Protein AF-A0A958H7J5-F1 (afdb_monomer_lite)

Structure (mmCIF, N/CA/C/O backbone):
data_AF-A0A958H7J5-F1
#
_entry.id   AF-A0A958H7J5-F1
#
loop_
_atom_site.group_PDB
_atom_site.id
_atom_site.type_symbol
_atom_site.label_atom_id
_atom_site.label_alt_id
_atom_site.label_comp_id
_atom_site.label_asym_id
_atom_site.label_entity_id
_atom_site.label_seq_id
_atom_site.pdbx_PDB_ins_code
_atom_site.Cartn_x
_atom_site.Cartn_y
_atom_site.Cartn_z
_atom_site.occupancy
_atom_site.B_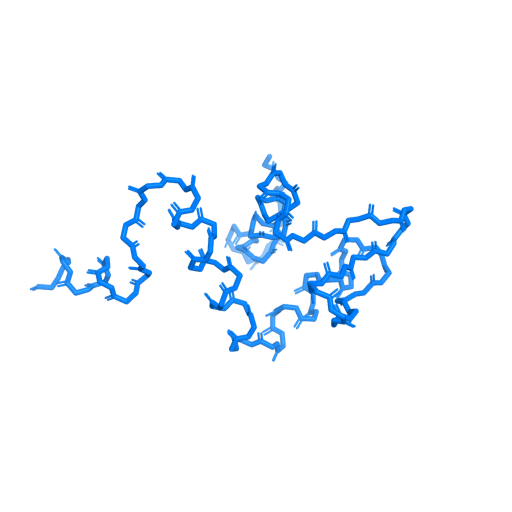iso_or_equiv
_atom_site.auth_seq_id
_atom_site.auth_comp_id
_atom_site.auth_asym_id
_atom_site.auth_atom_id
_atom_site.pdbx_PDB_model_num
ATOM 1 N N . PHE A 1 1 ? 11.421 0.714 9.146 1.00 29.44 1 PHE A N 1
ATOM 2 C CA . PHE A 1 1 ? 10.727 1.884 9.714 1.00 29.44 1 PHE A CA 1
ATOM 3 C C . PHE A 1 1 ? 11.377 3.141 9.167 1.00 29.44 1 PHE A C 1
ATOM 5 O O . PHE A 1 1 ? 12.432 3.526 9.654 1.00 29.44 1 PHE A O 1
ATOM 12 N N . ASP A 1 2 ? 10.780 3.743 8.140 1.00 35.56 2 ASP A N 1
ATOM 13 C CA . ASP A 1 2 ? 11.233 5.030 7.612 1.00 35.56 2 ASP A CA 1
ATOM 14 C C . ASP A 1 2 ? 10.435 6.149 8.283 1.00 35.56 2 ASP A C 1
ATOM 16 O O . ASP A 1 2 ? 9.234 6.314 8.065 1.00 35.56 2 ASP A O 1
ATOM 20 N N . ILE A 1 3 ? 11.114 6.886 9.160 1.00 39.97 3 ILE A N 1
ATOM 21 C CA . ILE A 1 3 ? 10.559 8.010 9.912 1.00 39.97 3 ILE A CA 1
ATOM 22 C C . ILE A 1 3 ? 10.682 9.258 9.032 1.00 39.97 3 ILE A C 1
ATOM 24 O O . ILE A 1 3 ? 11.733 9.894 8.989 1.00 39.97 3 ILE A O 1
ATOM 28 N N . MET A 1 4 ? 9.610 9.614 8.322 1.00 48.09 4 MET A N 1
ATOM 29 C CA . MET A 1 4 ? 9.483 10.937 7.706 1.00 48.09 4 MET A CA 1
ATOM 30 C C . MET A 1 4 ? 8.889 11.914 8.728 1.00 48.09 4 MET A C 1
ATOM 32 O O . MET A 1 4 ? 7.741 11.798 9.150 1.00 48.09 4 MET A O 1
ATOM 36 N N . TYR A 1 5 ? 9.727 12.856 9.157 1.00 38.34 5 TYR A N 1
ATOM 37 C CA . TYR A 1 5 ? 9.431 13.951 10.080 1.00 38.34 5 TYR A CA 1
ATOM 38 C C . TYR A 1 5 ? 8.370 14.905 9.489 1.00 38.34 5 TYR A C 1
ATOM 40 O O . TYR A 1 5 ? 8.724 15.823 8.757 1.00 38.34 5 TYR A O 1
ATOM 48 N N . ASN A 1 6 ? 7.080 14.652 9.754 1.00 41.62 6 ASN A N 1
ATOM 49 C CA . ASN A 1 6 ? 6.013 15.655 9.995 1.00 41.62 6 ASN A CA 1
ATOM 50 C C . ASN A 1 6 ? 4.596 15.054 10.071 1.00 41.62 6 ASN A C 1
ATOM 52 O O . ASN A 1 6 ? 3.674 15.737 10.503 1.00 41.62 6 ASN A O 1
ATOM 56 N N . GLU A 1 7 ? 4.421 13.775 9.748 1.00 43.59 7 GLU A N 1
ATOM 57 C CA . GLU A 1 7 ? 3.180 13.033 9.982 1.00 43.59 7 GLU A CA 1
ATOM 58 C C . GLU A 1 7 ? 3.569 11.711 10.641 1.00 43.59 7 GLU A C 1
ATOM 60 O O . GLU A 1 7 ? 4.193 10.858 10.012 1.00 43.59 7 GLU A O 1
ATOM 65 N N . GLY A 1 8 ? 3.311 11.573 11.944 1.00 46.47 8 GLY A N 1
ATOM 66 C CA . GLY A 1 8 ? 3.689 10.379 12.702 1.00 46.47 8 GLY A CA 1
ATOM 67 C C . GLY A 1 8 ? 3.247 9.096 11.993 1.00 46.47 8 GLY A C 1
ATOM 68 O O . GLY A 1 8 ? 2.076 8.967 11.682 1.00 46.47 8 GLY A O 1
ATOM 69 N N . ILE A 1 9 ? 4.195 8.179 11.756 1.00 57.28 9 ILE A N 1
ATOM 70 C CA . ILE A 1 9 ? 4.032 6.852 11.128 1.00 57.28 9 ILE A CA 1
ATOM 71 C C . ILE A 1 9 ? 3.233 6.904 9.810 1.00 57.28 9 ILE A C 1
ATOM 73 O O . ILE A 1 9 ? 2.008 7.001 9.795 1.00 57.28 9 ILE A O 1
ATOM 77 N N . SER A 1 10 ? 3.922 6.773 8.670 1.00 71.56 10 SER A N 1
ATOM 78 C CA . SER A 1 10 ? 3.281 6.738 7.348 1.00 71.56 10 SER A CA 1
ATOM 79 C C . SER A 1 10 ? 2.489 5.442 7.158 1.00 71.56 10 SER A C 1
ATOM 81 O O . SER A 1 10 ? 2.940 4.496 6.516 1.00 71.56 10 SER A O 1
ATOM 83 N N . ARG A 1 11 ? 1.270 5.423 7.695 1.00 83.69 11 ARG A N 1
ATOM 84 C CA . ARG A 1 11 ? 0.359 4.277 7.664 1.00 83.69 11 ARG A CA 1
ATOM 85 C C . ARG A 1 11 ? 0.110 3.754 6.245 1.00 83.69 11 ARG A C 1
ATOM 87 O O . ARG A 1 11 ? -0.003 2.554 6.051 1.00 83.69 11 ARG A O 1
ATOM 94 N N . SER A 1 12 ? 0.056 4.636 5.247 1.00 88.75 12 SER A N 1
ATOM 95 C CA . SER A 1 12 ? -0.043 4.262 3.827 1.00 88.75 12 SER A CA 1
ATOM 96 C C . SER A 1 12 ? 1.204 3.586 3.283 1.00 88.75 12 SER A C 1
ATOM 98 O O . SER A 1 12 ? 1.084 2.700 2.442 1.00 88.75 12 SER A O 1
ATOM 100 N N . GLY A 1 13 ? 2.386 3.964 3.770 1.00 92.44 13 GLY A N 1
ATOM 101 C CA . GLY A 1 13 ? 3.622 3.253 3.473 1.00 92.44 13 GLY A CA 1
ATOM 102 C C . GLY A 1 13 ? 3.601 1.840 4.038 1.00 92.44 13 GLY A C 1
ATOM 103 O O . GLY A 1 13 ? 3.834 0.896 3.292 1.00 92.44 13 GLY A O 1
ATOM 104 N N . ASP A 1 14 ? 3.252 1.706 5.317 1.00 91.62 14 ASP A N 1
ATOM 105 C CA . ASP A 1 14 ? 3.223 0.404 5.990 1.00 91.62 14 ASP A CA 1
ATOM 106 C C . ASP A 1 14 ? 2.172 -0.527 5.370 1.00 91.62 14 ASP A C 1
ATOM 108 O O . ASP A 1 14 ? 2.466 -1.683 5.084 1.00 91.62 14 ASP A O 1
ATOM 112 N N . VAL A 1 15 ? 0.968 -0.018 5.080 1.00 94.00 15 VAL A N 1
ATOM 113 C CA . VAL A 1 15 ? -0.080 -0.790 4.391 1.00 94.00 15 VAL A CA 1
ATOM 114 C C . VAL A 1 15 ? 0.378 -1.227 3.004 1.00 94.00 15 VAL A C 1
ATOM 116 O O . VAL A 1 15 ? 0.159 -2.375 2.638 1.00 94.00 15 VAL A O 1
ATOM 119 N N . LEU A 1 16 ? 1.024 -0.352 2.229 1.00 96.06 16 LEU A N 1
ATOM 120 C CA . LEU A 1 16 ? 1.508 -0.714 0.898 1.00 96.06 16 LEU A CA 1
ATOM 121 C C . LEU A 1 16 ? 2.602 -1.789 0.960 1.00 96.06 16 LEU A C 1
ATOM 123 O O . LEU A 1 16 ? 2.594 -2.704 0.140 1.00 96.06 16 LEU A O 1
ATOM 127 N N . ASP A 1 17 ? 3.528 -1.679 1.912 1.00 95.19 17 ASP A N 1
ATOM 128 C CA . ASP A 1 17 ? 4.626 -2.635 2.063 1.00 95.19 17 ASP A CA 1
ATOM 129 C C . ASP A 1 17 ? 4.102 -4.003 2.525 1.00 95.19 17 ASP A C 1
ATOM 131 O O . ASP A 1 17 ? 4.407 -5.015 1.893 1.00 95.19 17 ASP A O 1
ATOM 135 N N . LEU A 1 18 ? 3.230 -4.026 3.540 1.00 95.12 18 LEU A N 1
ATOM 136 C CA . LEU A 1 18 ? 2.566 -5.247 4.009 1.00 95.12 18 LEU A CA 1
ATOM 137 C C . LEU A 1 18 ? 1.683 -5.869 2.920 1.00 95.12 18 LEU A C 1
ATOM 139 O O . LEU A 1 18 ? 1.677 -7.083 2.746 1.00 95.12 18 LEU A O 1
ATOM 143 N N . ALA A 1 19 ? 0.965 -5.060 2.138 1.00 97.00 19 ALA A N 1
ATOM 144 C CA . ALA A 1 19 ? 0.157 -5.574 1.035 1.00 97.00 19 ALA A CA 1
ATOM 145 C C . ALA A 1 19 ? 1.007 -6.282 -0.027 1.00 97.00 19 ALA A C 1
ATOM 147 O O . ALA A 1 19 ? 0.545 -7.248 -0.629 1.00 97.00 19 ALA A O 1
ATOM 148 N N . VAL A 1 20 ? 2.230 -5.808 -0.280 1.00 97.38 20 VAL A N 1
ATOM 149 C CA . VAL A 1 20 ? 3.163 -6.485 -1.192 1.00 97.38 20 VAL A CA 1
ATOM 150 C C . VAL A 1 20 ? 3.709 -7.763 -0.563 1.00 97.38 20 VAL A C 1
ATOM 15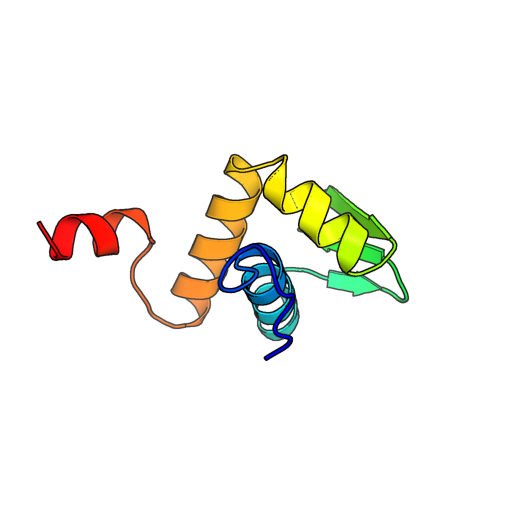2 O O . VAL A 1 20 ? 3.798 -8.774 -1.252 1.00 97.38 20 VAL A O 1
ATOM 155 N N . GLU A 1 21 ? 4.049 -7.733 0.727 1.00 96.69 21 GLU A N 1
ATOM 156 C CA . GLU A 1 21 ? 4.536 -8.905 1.468 1.00 96.69 21 GLU A CA 1
ATOM 157 C C . GLU A 1 21 ? 3.507 -10.046 1.497 1.00 96.69 21 GLU A C 1
ATOM 159 O O . GLU A 1 21 ? 3.865 -11.203 1.296 1.00 96.69 21 GLU A O 1
ATOM 164 N N . HIS A 1 22 ? 2.226 -9.713 1.661 1.00 96.12 22 HIS A N 1
ATOM 165 C CA . HIS A 1 22 ? 1.111 -10.662 1.628 1.00 96.12 22 HIS A CA 1
ATOM 166 C C . HIS A 1 22 ? 0.588 -10.967 0.211 1.00 96.12 22 HIS A C 1
ATOM 168 O O . HIS A 1 22 ? -0.466 -11.581 0.075 1.00 96.12 22 HIS A O 1
ATOM 174 N N . GLU A 1 23 ? 1.280 -10.518 -0.843 1.00 96.94 23 GLU A N 1
ATOM 175 C CA . GLU A 1 23 ? 0.899 -10.716 -2.255 1.00 96.94 23 GLU A CA 1
ATOM 176 C C . GLU A 1 23 ? -0.481 -10.138 -2.655 1.00 96.94 23 GLU A C 1
ATOM 178 O O . GLU A 1 23 ? -0.999 -10.419 -3.736 1.00 96.94 23 GLU A O 1
ATOM 183 N N . ILE A 1 24 ? -1.061 -9.264 -1.828 1.00 97.56 24 ILE A N 1
ATOM 184 C CA . ILE A 1 24 ? -2.325 -8.551 -2.084 1.00 97.56 24 ILE A CA 1
ATOM 185 C C . ILE A 1 24 ? -2.117 -7.465 -3.151 1.00 97.56 24 ILE A C 1
ATOM 187 O O . ILE A 1 24 ? -2.952 -7.259 -4.035 1.00 97.56 24 ILE A O 1
ATOM 191 N N . VAL A 1 25 ? -0.984 -6.761 -3.085 1.00 98.06 25 VAL A N 1
ATOM 192 C CA . VAL A 1 25 ? -0.553 -5.785 -4.092 1.00 98.06 25 VAL A CA 1
ATOM 193 C C . VAL A 1 25 ? 0.585 -6.378 -4.905 1.00 98.06 25 VAL A C 1
ATOM 195 O O . VAL A 1 25 ? 1.634 -6.753 -4.387 1.00 98.06 25 VAL A O 1
ATOM 198 N N . THR A 1 26 ? 0.416 -6.397 -6.222 1.00 98.12 26 THR A N 1
ATOM 199 C CA . THR A 1 26 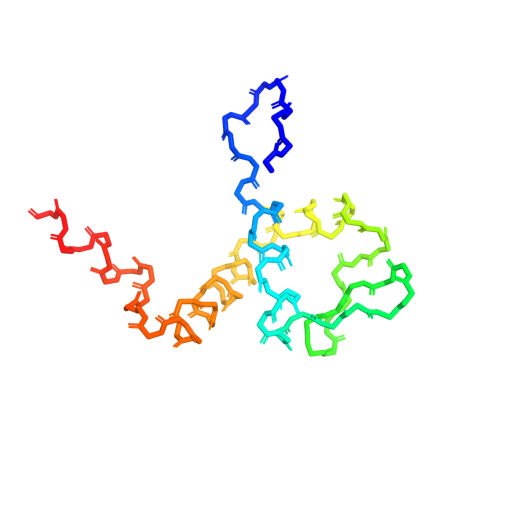? 1.459 -6.849 -7.138 1.00 98.12 26 THR A CA 1
ATOM 200 C C . THR A 1 26 ? 2.408 -5.703 -7.471 1.00 98.12 26 THR A C 1
ATOM 202 O O . THR A 1 26 ? 1.987 -4.642 -7.943 1.00 98.12 26 THR A O 1
ATOM 205 N N . LYS A 1 27 ? 3.714 -5.950 -7.326 1.00 97.44 27 LYS A N 1
ATOM 206 C CA . LYS A 1 27 ? 4.777 -5.059 -7.804 1.00 97.44 27 LYS A CA 1
ATOM 207 C C . LYS A 1 27 ? 5.461 -5.643 -9.044 1.00 97.44 27 LYS A C 1
ATOM 209 O O . LYS A 1 27 ? 6.159 -6.649 -8.959 1.00 97.44 27 LYS A O 1
ATOM 214 N N . ARG A 1 28 ? 5.314 -4.989 -10.202 1.00 96.69 28 ARG A N 1
ATOM 215 C CA . ARG A 1 28 ? 6.015 -5.343 -11.455 1.00 96.69 28 ARG A CA 1
ATOM 216 C C . ARG A 1 28 ? 6.979 -4.230 -11.846 1.00 96.69 28 ARG A C 1
ATOM 218 O O . ARG A 1 28 ? 6.574 -3.179 -12.345 1.00 96.69 28 ARG A O 1
ATOM 225 N N . GLY A 1 29 ? 8.268 -4.455 -11.598 1.00 95.62 29 GLY A N 1
ATOM 226 C CA . GLY A 1 29 ? 9.291 -3.423 -11.753 1.00 95.62 29 GLY A CA 1
ATOM 227 C C . GLY A 1 29 ? 9.012 -2.243 -10.820 1.00 95.62 29 GLY A C 1
ATOM 228 O O . GLY A 1 29 ? 9.017 -2.397 -9.599 1.00 95.62 29 GLY A O 1
ATOM 229 N N . ALA A 1 30 ? 8.749 -1.071 -11.398 1.00 95.62 30 ALA A N 1
ATOM 230 C CA . ALA A 1 30 ? 8.382 0.127 -10.646 1.00 95.62 30 ALA A CA 1
ATOM 231 C C . ALA A 1 30 ? 6.867 0.278 -10.419 1.00 95.62 30 ALA A C 1
ATOM 233 O O . ALA A 1 30 ? 6.466 1.193 -9.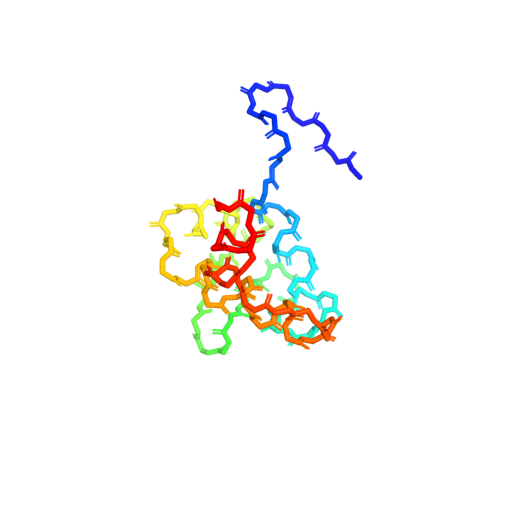709 1.00 95.62 30 ALA A O 1
ATOM 234 N N . PHE A 1 31 ? 6.013 -0.554 -11.017 1.00 97.06 31 PHE A N 1
ATOM 235 C CA . PHE A 1 31 ? 4.559 -0.374 -10.955 1.00 97.06 31 PHE A CA 1
ATOM 236 C C . PHE A 1 31 ? 3.920 -1.204 -9.844 1.00 97.06 31 PHE A C 1
ATOM 238 O O . PHE A 1 31 ? 4.243 -2.382 -9.699 1.00 97.06 31 PHE A O 1
ATOM 245 N N . TYR A 1 32 ? 2.982 -0.595 -9.120 1.00 98.38 32 TYR A N 1
ATOM 246 C CA . TYR A 1 32 ? 2.164 -1.222 -8.081 1.00 98.38 32 TYR A CA 1
ATOM 247 C C . TYR A 1 32 ? 0.716 -1.319 -8.565 1.00 98.38 32 TYR A C 1
ATOM 249 O O . TYR A 1 32 ? 0.184 -0.349 -9.115 1.00 98.38 32 TYR A O 1
ATOM 257 N N . SER A 1 33 ? 0.088 -2.481 -8.393 1.00 98.19 33 SER A N 1
ATOM 258 C CA . SER A 1 33 ? -1.309 -2.724 -8.780 1.00 98.19 33 SER A CA 1
ATOM 259 C C . SER A 1 33 ? -2.029 -3.579 -7.740 1.00 98.19 33 SER A C 1
ATOM 261 O O . SER A 1 33 ? -1.433 -4.496 -7.180 1.00 98.19 33 SER A O 1
ATOM 263 N N . PHE A 1 34 ? -3.303 -3.288 -7.509 1.00 97.56 34 PHE A N 1
ATOM 264 C CA . PHE A 1 34 ? -4.220 -4.103 -6.717 1.00 97.56 34 PHE A CA 1
ATOM 265 C C . PHE A 1 34 ? -5.283 -4.675 -7.661 1.00 97.56 34 PHE A C 1
ATOM 267 O O . PHE A 1 34 ? -6.097 -3.922 -8.200 1.00 97.56 34 PHE A O 1
ATOM 274 N N . GLY A 1 35 ? -5.233 -5.985 -7.924 1.00 95.44 35 GLY A N 1
ATOM 275 C CA . GLY A 1 35 ? -5.979 -6.583 -9.036 1.00 95.44 35 GLY A CA 1
ATOM 276 C C . GLY A 1 35 ? -5.651 -5.876 -10.358 1.00 95.44 35 GLY A C 1
ATOM 277 O O . GLY A 1 35 ? -4.479 -5.722 -10.707 1.00 95.44 35 GLY A O 1
ATOM 278 N N . ASP A 1 36 ? -6.680 -5.382 -11.046 1.00 95.81 36 ASP A N 1
ATOM 279 C CA . ASP A 1 36 ? -6.547 -4.604 -12.288 1.00 95.81 36 ASP A CA 1
ATOM 280 C C . ASP A 1 36 ? -6.343 -3.093 -12.054 1.00 95.81 36 ASP A C 1
ATOM 282 O O . ASP A 1 36 ? -6.064 -2.336 -12.988 1.00 95.81 36 ASP A O 1
ATOM 286 N N . THR A 1 37 ? -6.453 -2.628 -10.806 1.00 96.75 37 THR A N 1
ATOM 287 C CA . THR A 1 37 ? -6.313 -1.211 -10.456 1.00 96.75 37 THR A CA 1
ATOM 288 C C . THR A 1 37 ? -4.843 -0.848 -10.296 1.00 96.75 37 THR A C 1
ATOM 290 O O . THR A 1 37 ? -4.152 -1.326 -9.394 1.00 96.75 37 THR A O 1
ATOM 293 N N . ARG A 1 38 ? -4.351 0.059 -11.142 1.00 97.19 38 ARG A N 1
ATOM 294 C CA . ARG A 1 38 ? -2.983 0.577 -11.047 1.00 97.19 38 ARG A CA 1
ATOM 295 C C . ARG A 1 38 ? -2.889 1.651 -9.963 1.00 97.19 38 ARG A C 1
ATOM 297 O O . ARG A 1 38 ? -3.443 2.732 -10.123 1.00 97.19 38 ARG A O 1
ATOM 304 N N . LEU A 1 39 ? -2.125 1.366 -8.910 1.00 97.25 39 LEU A N 1
ATOM 305 C CA . LEU A 1 39 ? -1.937 2.268 -7.768 1.00 97.25 39 LEU A CA 1
ATOM 306 C C . LEU A 1 39 ? -0.910 3.364 -8.062 1.00 97.25 39 LEU A C 1
ATOM 308 O O . LEU A 1 39 ? -1.027 4.480 -7.579 1.00 97.25 39 LEU A O 1
ATOM 312 N N . GLY A 1 40 ? 0.120 3.062 -8.856 1.00 96.94 40 GLY A N 1
ATOM 313 C CA . GLY A 1 40 ? 1.121 4.064 -9.210 1.00 96.94 40 GLY A CA 1
ATOM 314 C C . GLY A 1 40 ? 2.434 3.491 -9.724 1.00 96.94 40 GLY A C 1
ATOM 315 O O . GLY A 1 40 ? 2.669 2.281 -9.714 1.00 96.94 40 GLY A O 1
ATOM 316 N N . GLN A 1 41 ? 3.296 4.389 -10.202 1.00 97.88 41 GLN A N 1
ATOM 317 C CA . GLN A 1 41 ? 4.694 4.095 -10.510 1.00 97.88 41 GLN A CA 1
ATOM 318 C C . GLN A 1 41 ? 5.578 4.616 -9.379 1.00 97.88 41 GLN A C 1
ATOM 320 O O . GLN A 1 41 ? 5.648 5.821 -9.154 1.00 97.88 41 GLN A O 1
ATOM 325 N N . GLY A 1 42 ? 6.281 3.717 -8.706 1.00 96.62 42 GLY A N 1
ATOM 326 C CA . GLY A 1 42 ? 7.064 4.006 -7.516 1.00 96.62 42 GLY A CA 1
ATOM 327 C C . GLY A 1 42 ? 6.216 3.967 -6.248 1.00 96.62 42 GLY A C 1
ATOM 328 O O . GLY A 1 42 ? 5.004 4.185 -6.272 1.00 96.62 42 GLY A O 1
ATOM 329 N N . ARG A 1 43 ? 6.887 3.689 -5.127 1.00 95.31 43 ARG A N 1
ATOM 330 C CA . ARG A 1 43 ? 6.255 3.555 -3.811 1.00 95.31 43 ARG A CA 1
ATOM 331 C C . ARG A 1 43 ? 5.534 4.837 -3.389 1.00 95.31 43 ARG A C 1
ATOM 333 O O . ARG A 1 43 ? 4.420 4.760 -2.896 1.00 95.31 43 ARG A O 1
ATOM 340 N N . GLU A 1 44 ? 6.138 6.003 -3.623 1.00 95.19 44 GLU A N 1
ATOM 341 C CA . GLU A 1 44 ? 5.563 7.276 -3.172 1.00 95.19 44 GLU A CA 1
ATOM 342 C C . GLU A 1 44 ? 4.247 7.611 -3.883 1.00 95.19 44 GLU A C 1
ATOM 344 O O . GLU A 1 44 ? 3.262 7.926 -3.228 1.00 95.19 44 GLU A O 1
ATOM 349 N N . ASN A 1 45 ? 4.179 7.425 -5.203 1.00 96.25 45 ASN A N 1
ATOM 350 C CA . ASN A 1 45 ? 2.937 7.648 -5.947 1.00 96.25 45 ASN A CA 1
ATOM 351 C C . ASN A 1 45 ? 1.837 6.657 -5.544 1.00 96.25 45 ASN A C 1
ATOM 353 O O . ASN A 1 45 ? 0.680 7.044 -5.433 1.00 96.25 45 ASN A O 1
ATOM 357 N N . ALA A 1 46 ? 2.190 5.392 -5.289 1.00 97.06 46 ALA A N 1
ATOM 358 C CA . ALA A 1 46 ? 1.231 4.402 -4.805 1.00 97.06 46 ALA A CA 1
ATOM 359 C C . ALA A 1 46 ? 0.716 4.736 -3.392 1.00 97.06 46 ALA A C 1
ATOM 361 O O . ALA A 1 46 ? -0.470 4.568 -3.119 1.00 97.06 46 ALA A O 1
ATOM 362 N N . LYS A 1 47 ? 1.570 5.268 -2.506 1.00 94.56 47 LYS A N 1
ATOM 363 C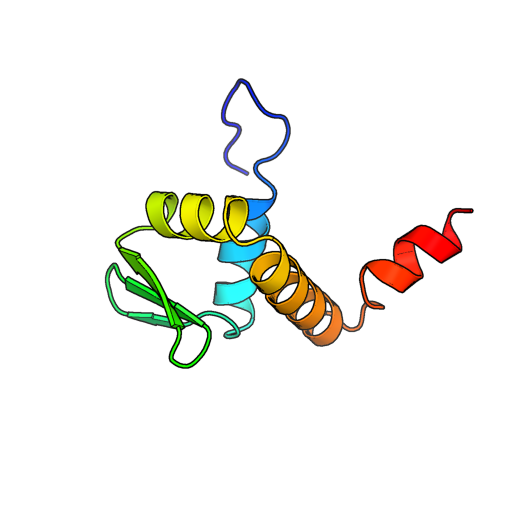 CA . LYS A 1 47 ? 1.148 5.764 -1.187 1.00 94.56 47 LYS A CA 1
ATOM 364 C C . LYS A 1 47 ? 0.175 6.933 -1.296 1.00 94.56 47 LYS A C 1
ATOM 366 O O . LYS A 1 47 ? -0.849 6.902 -0.620 1.00 94.56 47 LYS A O 1
ATOM 371 N N . ILE A 1 48 ? 0.492 7.928 -2.128 1.00 95.19 48 ILE A N 1
ATOM 372 C CA . ILE A 1 48 ? -0.373 9.095 -2.362 1.00 95.19 48 ILE A CA 1
ATOM 373 C C . ILE A 1 48 ? -1.730 8.628 -2.891 1.00 95.19 48 ILE A C 1
ATOM 375 O O . ILE A 1 48 ? -2.760 8.992 -2.335 1.00 95.19 48 ILE A O 1
ATOM 379 N N . PHE A 1 49 ? -1.735 7.721 -3.874 1.00 96.19 49 PHE A N 1
ATOM 380 C CA . PHE A 1 49 ? -2.970 7.139 -4.394 1.00 96.19 49 PHE A CA 1
ATOM 381 C C . PHE A 1 49 ? -3.813 6.500 -3.284 1.00 96.19 49 PHE A C 1
ATOM 383 O O . PHE A 1 49 ? -5.010 6.754 -3.197 1.00 96.19 49 PHE A O 1
ATOM 390 N N . LEU A 1 50 ? -3.208 5.700 -2.404 1.00 94.50 50 LEU A N 1
ATOM 391 C CA . LEU A 1 50 ? -3.931 5.083 -1.289 1.00 94.50 50 LEU A CA 1
ATOM 392 C C . LEU A 1 50 ? -4.408 6.108 -0.245 1.00 94.50 50 LEU A C 1
ATOM 394 O O . LEU A 1 50 ? -5.470 5.922 0.341 1.00 94.50 50 LEU A O 1
ATOM 398 N N . GLN A 1 51 ? -3.667 7.196 -0.018 1.00 92.00 51 GLN A N 1
ATOM 399 C CA . GLN A 1 51 ? -4.109 8.289 0.857 1.00 92.00 51 GLN A CA 1
ATOM 400 C C . GLN A 1 51 ? -5.325 9.025 0.283 1.00 92.00 51 GLN A C 1
ATOM 402 O O . GLN A 1 51 ? -6.234 9.375 1.034 1.00 92.00 51 GLN A O 1
ATOM 407 N N . GLU A 1 52 ? -5.369 9.225 -1.031 1.00 94.75 52 GLU A N 1
ATOM 408 C CA . GLU A 1 52 ? -6.490 9.879 -1.713 1.00 94.75 52 GLU A CA 1
ATOM 409 C C . GLU A 1 52 ? -7.700 8.943 -1.879 1.00 94.75 52 GLU A C 1
ATOM 411 O O . GLU A 1 52 ? -8.841 9.398 -1.884 1.00 94.75 52 GLU A O 1
ATOM 416 N N . ASN A 1 53 ? -7.471 7.627 -1.949 1.00 95.06 53 ASN A N 1
ATOM 417 C CA . ASN A 1 53 ? -8.499 6.605 -2.159 1.00 95.06 53 ASN A CA 1
ATOM 418 C C . ASN A 1 53 ? -8.732 5.779 -0.884 1.00 95.06 53 ASN A C 1
ATOM 420 O O . ASN A 1 53 ? -8.381 4.598 -0.809 1.00 95.06 53 ASN A O 1
ATOM 424 N N . GLN A 1 54 ? -9.355 6.406 0.119 1.00 91.75 54 GLN A N 1
ATOM 425 C CA . GLN A 1 54 ? -9.588 5.808 1.442 1.00 91.75 54 GLN A CA 1
ATOM 426 C C . GLN A 1 54 ? -10.389 4.496 1.401 1.00 91.75 54 GLN A C 1
ATOM 428 O O . GLN A 1 54 ? -10.099 3.585 2.174 1.00 91.75 54 GLN A O 1
ATOM 433 N N . ASP A 1 55 ? -11.347 4.357 0.482 1.00 94.19 55 ASP A N 1
ATOM 434 C CA . ASP A 1 55 ? -12.125 3.119 0.344 1.00 94.19 55 ASP A CA 1
ATOM 435 C C . ASP A 1 55 ? -11.225 1.941 -0.047 1.00 94.19 55 ASP A C 1
ATOM 437 O O . ASP A 1 55 ? -11.270 0.874 0.568 1.00 94.19 55 ASP A O 1
ATOM 441 N N . LEU A 1 56 ? -10.336 2.153 -1.023 1.00 95.06 56 LEU A N 1
ATOM 442 C CA . LEU A 1 56 ? -9.400 1.123 -1.466 1.00 95.06 56 LEU A CA 1
ATOM 443 C C . LEU A 1 56 ? -8.341 0.829 -0.402 1.00 95.06 56 LEU A C 1
ATOM 445 O O . LEU A 1 56 ? -7.981 -0.328 -0.193 1.00 95.06 56 LEU A O 1
ATOM 449 N N . PHE A 1 57 ? -7.882 1.864 0.302 1.00 94.50 57 PHE A N 1
ATOM 450 C CA . PHE A 1 57 ? -6.9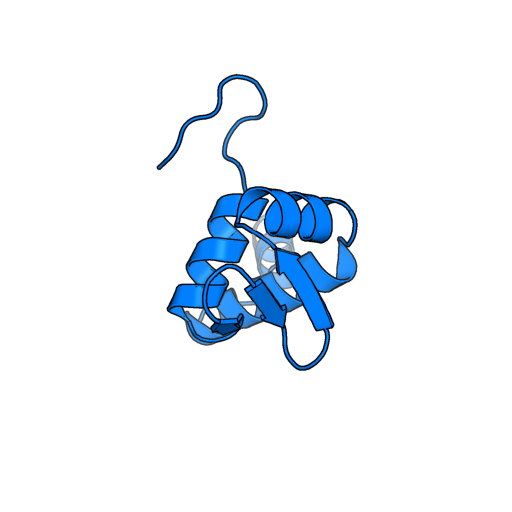95 1.713 1.449 1.00 94.50 57 PHE A CA 1
ATOM 451 C C . PHE A 1 57 ? -7.599 0.771 2.499 1.00 94.50 57 PHE A C 1
ATOM 453 O O . PHE A 1 57 ? -6.923 -0.153 2.946 1.00 94.50 57 PHE A O 1
ATOM 460 N N . ILE A 1 58 ? -8.871 0.969 2.869 1.00 93.44 58 ILE A N 1
ATOM 461 C CA . ILE A 1 58 ? -9.558 0.138 3.871 1.00 93.44 58 ILE A CA 1
ATOM 462 C C . ILE A 1 58 ? -9.713 -1.302 3.372 1.00 93.44 58 ILE A C 1
ATOM 464 O O . ILE A 1 58 ? -9.515 -2.243 4.140 1.00 93.44 58 ILE A O 1
ATOM 468 N N . VAL A 1 59 ? -10.036 -1.489 2.091 1.00 95.81 59 VAL A N 1
ATOM 469 C CA . VAL A 1 59 ? -10.150 -2.824 1.482 1.00 95.81 59 VAL A CA 1
ATOM 470 C C . VAL A 1 59 ? -8.816 -3.573 1.516 1.00 95.81 59 VAL A C 1
ATOM 472 O O . VAL A 1 59 ? -8.783 -4.754 1.864 1.00 95.81 59 VAL A O 1
ATOM 475 N N . ILE A 1 60 ? -7.710 -2.906 1.183 1.00 96.00 60 ILE A N 1
ATOM 476 C CA . ILE A 1 60 ? -6.370 -3.506 1.235 1.00 96.00 60 ILE A CA 1
ATOM 477 C C . ILE A 1 60 ? -5.974 -3.798 2.687 1.00 96.00 60 ILE A C 1
ATOM 479 O O . ILE A 1 60 ? -5.524 -4.899 2.989 1.00 96.00 60 ILE A O 1
ATOM 483 N N . GLU A 1 61 ? -6.198 -2.854 3.602 1.00 94.25 61 GLU A N 1
ATOM 484 C CA . GLU A 1 61 ? -5.901 -3.028 5.027 1.00 94.25 61 GLU A CA 1
ATOM 485 C C . GLU A 1 61 ? -6.658 -4.217 5.638 1.00 94.25 61 GLU A C 1
ATOM 487 O O . GLU A 1 61 ? -6.067 -5.015 6.363 1.00 94.25 61 GLU A O 1
ATOM 492 N N . ASN A 1 62 ? -7.944 -4.383 5.322 1.00 93.88 62 ASN A N 1
ATOM 493 C CA . ASN A 1 62 ? -8.724 -5.518 5.818 1.00 93.88 62 ASN A CA 1
ATOM 494 C C . ASN A 1 62 ? -8.211 -6.859 5.277 1.00 93.88 62 ASN A C 1
ATOM 496 O O . ASN A 1 62 ? -8.146 -7.815 6.043 1.00 93.88 62 ASN A O 1
ATOM 500 N N . GLN A 1 63 ? -7.792 -6.925 4.010 1.00 95.25 63 GLN A N 1
ATOM 501 C CA . GLN A 1 63 ? -7.194 -8.145 3.456 1.00 95.25 63 GLN A CA 1
ATOM 502 C C . GLN A 1 63 ? -5.856 -8.488 4.124 1.00 95.25 63 GLN A C 1
ATOM 504 O O . GLN A 1 63 ? -5.580 -9.659 4.363 1.00 95.25 63 GLN A O 1
ATOM 509 N N . ILE A 1 64 ? -5.042 -7.488 4.485 1.00 94.88 64 ILE A N 1
ATOM 510 C CA . ILE A 1 64 ? -3.800 -7.707 5.252 1.00 94.88 64 ILE A CA 1
ATOM 511 C C . ILE A 1 64 ? -4.116 -8.289 6.634 1.00 94.88 64 ILE A C 1
ATOM 513 O O . ILE A 1 64 ? -3.446 -9.218 7.090 1.00 94.88 64 ILE A O 1
ATOM 517 N N . LEU A 1 65 ? -5.135 -7.747 7.311 1.00 91.06 65 LEU A N 1
ATOM 518 C CA . LEU A 1 65 ? -5.566 -8.243 8.618 1.00 91.06 65 LEU A CA 1
ATOM 519 C C . LEU A 1 65 ? -6.070 -9.685 8.518 1.00 91.06 65 LEU A C 1
ATOM 521 O O . LEU A 1 65 ? -5.649 -10.521 9.314 1.00 91.06 65 LEU A O 1
ATOM 525 N N . GLU A 1 66 ? -6.889 -9.988 7.513 1.00 92.94 66 GLU A N 1
ATOM 526 C CA . GLU A 1 66 ? -7.387 -11.340 7.253 1.00 92.94 66 GLU A CA 1
ATOM 527 C C . GLU A 1 66 ? -6.239 -12.320 6.972 1.00 92.94 66 GLU A C 1
ATOM 529 O O . GLU A 1 66 ? -6.164 -13.369 7.609 1.00 92.94 66 GLU A O 1
ATOM 534 N N . ALA A 1 67 ? -5.277 -11.939 6.124 1.00 91.31 67 ALA A N 1
ATOM 535 C CA . ALA A 1 67 ? -4.068 -12.726 5.861 1.00 91.31 67 ALA A CA 1
ATOM 536 C C . ALA A 1 67 ? -3.196 -12.937 7.117 1.00 91.31 67 ALA A C 1
ATOM 538 O O . ALA A 1 67 ? -2.418 -13.888 7.187 1.00 91.31 67 ALA A O 1
ATOM 539 N N . SER A 1 68 ? -3.340 -12.065 8.117 1.00 89.62 68 SER A N 1
ATOM 540 C CA . SER A 1 68 ? -2.666 -12.144 9.419 1.00 89.62 68 SER A CA 1
ATOM 541 C C . SER A 1 68 ? -3.504 -12.836 10.507 1.00 89.62 68 SER A C 1
ATOM 543 O O . SER A 1 68 ? -3.109 -12.819 11.675 1.00 89.62 68 SER A O 1
ATOM 545 N N . ASN A 1 69 ? -4.657 -13.428 10.166 1.00 91.00 69 ASN A N 1
ATOM 546 C CA . ASN A 1 69 ? -5.637 -13.989 11.109 1.00 91.00 69 ASN A CA 1
ATOM 547 C C . ASN A 1 69 ? -6.103 -12.988 12.189 1.00 91.00 69 ASN A C 1
ATOM 549 O O . ASN A 1 69 ? -6.355 -13.360 13.339 1.00 91.00 69 ASN A O 1
ATOM 553 N N . LEU A 1 70 ? -6.211 -11.708 11.832 1.00 85.38 70 LEU A N 1
ATOM 554 C CA . LEU A 1 70 ? -6.706 -10.638 12.694 1.00 85.38 70 LEU A CA 1
ATOM 555 C C . LEU A 1 70 ? -8.100 -10.179 12.244 1.00 85.38 70 LEU A C 1
ATOM 557 O O . LEU A 1 70 ? -8.389 -10.170 11.047 1.00 85.38 70 LEU A O 1
ATOM 561 N N . PRO A 1 71 ? -8.966 -9.747 13.180 1.00 81.94 71 PRO A N 1
ATOM 562 C CA . PRO A 1 71 ? -10.284 -9.243 12.823 1.00 81.94 71 PRO A CA 1
ATOM 563 C C . PRO A 1 71 ? -10.186 -7.937 12.012 1.00 81.94 71 PRO A C 1
ATOM 565 O O . PRO A 1 71 ? -9.241 -7.157 12.219 1.00 81.94 71 PRO A O 1
ATOM 568 N N . PRO A 1 72 ? -11.172 -7.656 11.135 1.00 79.50 72 PRO A N 1
ATOM 569 C CA . PRO A 1 72 ? -11.215 -6.440 10.331 1.00 79.50 72 PRO A CA 1
ATOM 570 C C . PRO A 1 72 ? -11.147 -5.175 11.185 1.00 79.50 72 PRO A C 1
ATOM 572 O O . PRO A 1 72 ? -11.554 -5.149 12.353 1.00 79.50 72 PRO A O 1
ATOM 575 N N . ARG A 1 73 ? -10.688 -4.070 10.590 1.00 76.38 73 ARG A N 1
ATOM 576 C CA . ARG A 1 73 ? -10.465 -2.820 11.333 1.00 76.38 73 ARG A CA 1
ATOM 577 C C . ARG A 1 73 ? -11.708 -2.329 12.081 1.00 76.38 73 ARG A C 1
ATOM 579 O O . ARG A 1 73 ? -11.577 -1.853 13.206 1.00 76.38 73 ARG A O 1
ATOM 586 N N . ALA A 1 74 ? -12.889 -2.441 11.475 1.00 74.69 74 ALA A N 1
ATOM 587 C CA . ALA A 1 74 ? -14.143 -1.988 12.079 1.00 74.69 74 ALA A CA 1
ATOM 588 C C . ALA A 1 74 ? -14.433 -2.684 13.424 1.00 74.69 74 ALA A C 1
ATOM 590 O O . ALA A 1 74 ? -14.843 -2.032 14.382 1.00 74.69 74 ALA A O 1
ATOM 591 N N . GLU A 1 75 ? -14.138 -3.981 13.525 1.00 72.62 75 GLU A N 1
ATOM 592 C CA . GLU A 1 75 ? -14.374 -4.774 14.736 1.00 72.62 75 GLU A CA 1
ATOM 593 C C . GLU A 1 75 ? -13.348 -4.469 15.835 1.00 72.62 75 GLU A C 1
ATOM 595 O O . GLU A 1 75 ? -13.681 -4.441 17.019 1.00 72.62 75 GLU A O 1
ATOM 600 N N . ARG A 1 76 ? -12.104 -4.148 15.458 1.00 66.50 76 ARG A N 1
ATOM 601 C CA . ARG A 1 76 ? -11.046 -3.775 16.415 1.00 66.50 76 ARG A CA 1
ATOM 602 C C . ARG A 1 76 ? -11.315 -2.446 17.116 1.00 66.50 76 ARG A C 1
ATOM 604 O O . ARG A 1 76 ? -10.975 -2.299 18.288 1.00 66.50 76 ARG A O 1
ATOM 611 N N . VAL A 1 77 ? -11.920 -1.485 16.412 1.00 66.25 77 VAL A N 1
ATOM 612 C CA . VAL A 1 77 ? -12.318 -0.200 17.011 1.00 66.25 77 VAL A CA 1
ATOM 613 C C . VAL A 1 77 ? -13.486 -0.402 17.978 1.00 66.25 77 VAL A C 1
ATOM 615 O O . VAL A 1 77 ? -13.465 0.157 19.070 1.00 66.25 77 VAL A O 1
ATOM 618 N N . ALA A 1 78 ? -14.456 -1.251 17.623 1.00 60.34 78 ALA A N 1
ATOM 619 C CA . ALA A 1 78 ? -15.592 -1.572 18.488 1.00 60.34 78 ALA A CA 1
ATOM 620 C C . ALA A 1 78 ? -15.182 -2.315 19.774 1.00 60.34 78 ALA A C 1
ATOM 622 O O . ALA A 1 78 ? -15.774 -2.081 20.817 1.00 60.34 78 ALA A O 1
ATOM 623 N N . ALA A 1 79 ? -14.146 -3.159 19.730 1.00 57.56 79 ALA A N 1
ATOM 624 C CA . ALA A 1 79 ? -13.656 -3.903 20.897 1.00 57.56 79 ALA A CA 1
ATOM 625 C C . ALA A 1 79 ? -12.906 -3.048 21.944 1.00 57.56 79 ALA A C 1
ATOM 627 O O . ALA A 1 79 ? -12.546 -3.559 23.002 1.00 57.56 79 ALA A O 1
ATOM 628 N N . THR A 1 80 ? -12.633 -1.771 21.647 1.00 52.28 80 THR A N 1
ATOM 629 C CA . THR A 1 80 ? -11.954 -0.831 22.566 1.00 52.28 80 THR A CA 1
ATOM 630 C C . THR A 1 80 ? -12.917 0.226 23.135 1.00 52.28 80 THR A C 1
ATOM 632 O O . THR A 1 80 ? -12.484 1.105 23.880 1.00 52.28 80 THR A O 1
ATOM 635 N N . ALA A 1 81 ? -14.206 0.155 22.781 1.00 47.44 81 ALA A N 1
ATOM 636 C CA . ALA A 1 81 ? -15.284 1.007 23.290 1.00 47.44 81 ALA A CA 1
ATOM 637 C C . ALA A 1 81 ? -16.118 0.258 24.338 1.00 47.44 81 ALA A C 1
ATOM 639 O O . ALA A 1 81 ? -16.566 0.924 25.298 1.00 47.44 81 ALA A O 1
#

Foldseek 3Di:
DDDDPDDPDLPLLVLQVLCVVLVQWDDDPQWIARVPRTQDGHSVSSSVSCVVVVVVVQVSQQVSCVSVVHHRPVVVVVVVD

Radius of gyration: 13.02 Å; chains: 1; bounding box: 27×30×36 Å

Secondary structure (DSSP, 8-state):
----TTSSS-HHHHHHHHHHHTTSSEEETTEEEETTEEEEESHHHHHHHHHH-HHHHHHHHHHHHHHTT---HHHHHHTT-

pLDDT: mean 84.93, std 18.72, range [29.44, 98.38]

Sequence (81 aa):
FDIMYNEGISRSGDVLDLAVEHEIVTKRGAFYSFGDTRLGQGRENAKIFLQENQDLFIVIENQILEASNLPPRAERVAATA